Protein AF-A0A920TF04-F1 (afdb_monomer_lite)

Secondary structure (DSSP, 8-state):
---PPPP-PPPPPHHHHHS-EEEEEEESGGG--HHHHHHHHHHTTS-SS--HHHHHHHHS--S---SHHHHHHHHHHHHTT--SHHHHHHHHHHHHHHHHHTTEEEEEEE-PPPP-

pLDDT: mean 90.7, std 11.55, range [44.91, 98.69]

Sequence (116 aa):
MPTKQPFLAPTATPTIATMPKCNIHTHLEGSVRPSTYMELAVEHGIESKPSLDEVSIAMQVTGSENNLVDYLDKISYGYQVFLDKNSVQRIAYEAAEDAALDGVVYLELRAGPNHP

Radius of gyration: 15.41 Å; chains: 1; bounding box: 32×38×39 Å

Foldseek 3Di:
DPQFAFDDDDDDDPCQQQDADAAADAELLLQDDLVLLQVLCCVVVVDVHDDSVVSCVLQGDGVPDDDPVSNVSNSVSSCPSVPDDVSSVVSVVSSVVVCVSSNYPHDDYDYDDDDD

Structure (mmCIF, N/CA/C/O backbone):
data_AF-A0A920TF04-F1
#
_entry.id   AF-A0A920TF04-F1
#
loop_
_atom_site.group_PDB
_atom_site.id
_atom_site.type_symbol
_atom_site.label_atom_id
_atom_site.label_alt_id
_atom_site.label_comp_id
_atom_site.label_asym_id
_atom_site.label_entity_id
_atom_site.label_seq_id
_atom_site.pdbx_PDB_ins_code
_atom_site.Cartn_x
_atom_site.Cartn_y
_atom_site.Cartn_z
_atom_site.occupancy
_atom_site.B_iso_or_equiv
_atom_site.auth_seq_id
_atom_site.auth_comp_id
_atom_site.auth_asym_id
_atom_site.auth_atom_id
_atom_site.pdbx_PDB_model_num
ATOM 1 N N . MET A 1 1 ? 13.142 26.195 10.606 1.00 46.34 1 MET A N 1
ATOM 2 C CA . MET A 1 1 ? 13.815 25.077 9.907 1.00 46.34 1 MET A CA 1
ATOM 3 C C . MET A 1 1 ? 13.310 25.056 8.473 1.00 46.34 1 MET A C 1
ATOM 5 O O . MET A 1 1 ? 12.156 25.435 8.300 1.00 46.34 1 MET A O 1
ATOM 9 N N . PRO A 1 2 ? 14.120 24.706 7.459 1.00 49.09 2 PRO A N 1
ATOM 10 C CA . PRO A 1 2 ? 13.605 24.596 6.100 1.00 49.09 2 PRO A CA 1
ATOM 11 C C . PRO 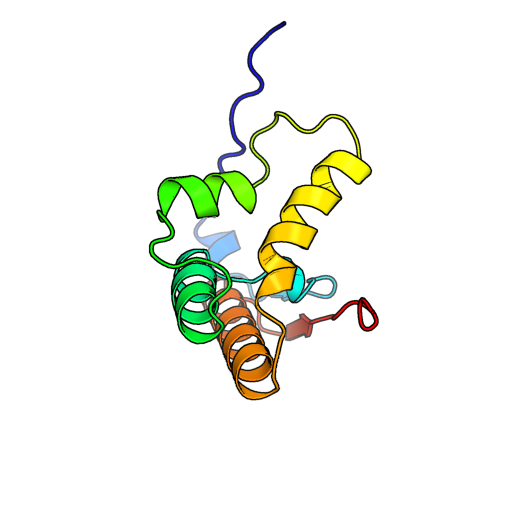A 1 2 ? 12.526 23.511 6.072 1.00 49.09 2 PRO A C 1
ATOM 13 O O . PRO A 1 2 ? 12.731 22.417 6.596 1.00 49.09 2 PRO A O 1
ATOM 16 N N . THR A 1 3 ? 11.364 23.839 5.517 1.00 56.03 3 THR A N 1
ATOM 17 C CA . THR A 1 3 ? 10.296 22.885 5.227 1.00 56.03 3 THR A CA 1
ATOM 18 C C . THR A 1 3 ? 10.876 21.809 4.316 1.00 56.03 3 THR A C 1
ATOM 20 O O . THR A 1 3 ? 11.258 22.094 3.181 1.00 56.03 3 THR A O 1
ATOM 23 N N . LYS A 1 4 ? 11.014 20.583 4.831 1.00 61.69 4 LYS A N 1
ATOM 24 C CA . LYS A 1 4 ? 11.398 19.433 4.010 1.00 61.69 4 LYS A CA 1
ATOM 25 C C . LYS A 1 4 ? 10.287 19.250 2.970 1.00 61.69 4 LYS A C 1
ATOM 27 O O . LYS A 1 4 ? 9.115 19.178 3.328 1.00 61.69 4 LYS A O 1
ATOM 32 N N . GLN A 1 5 ? 10.647 19.306 1.690 1.00 61.41 5 GLN A N 1
ATOM 33 C CA . GLN A 1 5 ? 9.687 19.125 0.605 1.00 61.41 5 GLN A CA 1
ATOM 34 C C . GLN A 1 5 ? 9.210 17.666 0.573 1.00 61.41 5 GLN A C 1
ATOM 36 O O . GLN A 1 5 ? 10.013 16.774 0.865 1.00 61.41 5 GLN A O 1
ATOM 41 N N . PRO A 1 6 ? 7.942 17.416 0.202 1.00 66.75 6 PRO A N 1
ATOM 42 C CA . PRO A 1 6 ? 7.455 16.060 0.001 1.00 66.75 6 PRO A CA 1
ATOM 43 C C . PRO A 1 6 ? 8.292 15.359 -1.070 1.00 66.75 6 PRO A C 1
ATOM 45 O O . PRO A 1 6 ? 8.715 15.975 -2.053 1.00 66.75 6 PRO A O 1
ATOM 48 N N . PHE A 1 7 ? 8.548 14.067 -0.871 1.00 71.69 7 PHE A N 1
ATOM 49 C CA . PHE A 1 7 ? 9.249 13.270 -1.867 1.00 71.69 7 PHE A CA 1
ATOM 50 C C . PHE A 1 7 ? 8.380 13.152 -3.123 1.00 71.69 7 PHE A C 1
ATOM 52 O O . PHE A 1 7 ? 7.266 12.636 -3.071 1.00 71.69 7 PHE A O 1
ATOM 59 N N . LEU A 1 8 ? 8.904 13.622 -4.253 1.00 73.62 8 LEU A N 1
ATOM 60 C CA . LEU A 1 8 ? 8.319 13.412 -5.571 1.00 73.62 8 LEU A CA 1
ATOM 61 C C . LEU A 1 8 ? 9.193 12.400 -6.304 1.00 73.62 8 LEU A C 1
ATOM 63 O O . LEU A 1 8 ? 10.360 12.679 -6.593 1.00 73.62 8 LEU A O 1
ATOM 67 N N . ALA A 1 9 ? 8.639 11.221 -6.585 1.00 76.62 9 ALA A N 1
ATOM 68 C CA . ALA A 1 9 ? 9.349 10.216 -7.357 1.00 76.62 9 ALA A CA 1
ATOM 69 C C . ALA A 1 9 ? 9.673 10.773 -8.759 1.00 76.62 9 ALA A C 1
ATOM 71 O O . ALA A 1 9 ? 8.802 11.372 -9.399 1.00 76.62 9 ALA A O 1
ATOM 72 N N . PRO A 1 10 ? 10.911 10.610 -9.258 1.00 84.69 10 PRO A N 1
ATOM 73 C CA . PRO A 1 10 ? 11.247 11.036 -10.608 1.00 84.69 10 PRO A CA 1
ATOM 74 C C . PRO A 1 10 ? 10.487 10.190 -11.634 1.00 84.69 10 PRO A C 1
ATOM 76 O O . PRO A 1 10 ? 10.311 8.985 -11.452 1.00 84.69 10 PRO A O 1
ATOM 79 N N . THR A 1 11 ? 10.082 10.798 -12.751 1.00 88.44 11 THR A N 1
ATOM 80 C CA . THR A 1 11 ? 9.511 10.045 -13.873 1.00 88.44 11 THR A CA 1
ATOM 81 C C . THR A 1 11 ? 10.546 9.058 -14.408 1.00 88.44 11 THR A C 1
ATOM 83 O O . THR A 1 11 ? 11.673 9.443 -14.734 1.00 88.44 11 THR A O 1
ATOM 86 N N . ALA A 1 12 ? 10.166 7.784 -14.514 1.00 87.56 12 ALA A N 1
ATOM 87 C CA . ALA A 1 12 ? 11.035 6.764 -15.078 1.00 87.56 12 ALA A CA 1
ATOM 88 C C . ALA A 1 12 ? 11.385 7.103 -16.535 1.00 87.56 12 ALA A C 1
ATOM 90 O O . ALA A 1 12 ? 10.525 7.47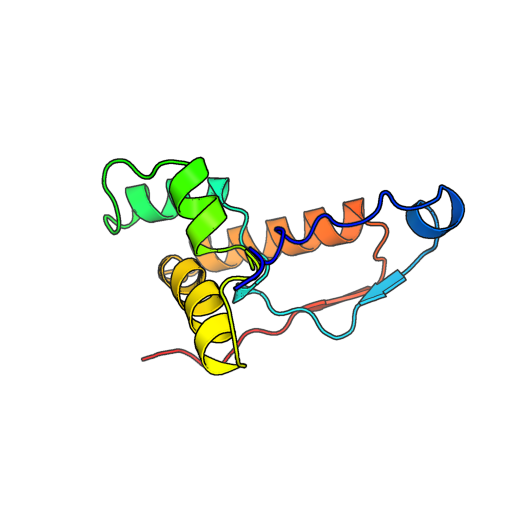1 -17.337 1.00 87.56 12 ALA A O 1
ATOM 91 N N . THR A 1 13 ? 12.658 6.953 -16.900 1.00 93.19 13 THR A N 1
ATOM 92 C CA . THR A 1 13 ? 13.057 7.034 -18.309 1.00 93.19 13 THR A CA 1
ATOM 93 C C . THR A 1 13 ? 12.446 5.860 -19.085 1.00 93.19 13 THR A C 1
ATOM 95 O O . THR A 1 13 ? 12.210 4.804 -18.490 1.00 93.19 13 THR A O 1
ATOM 98 N N . PRO A 1 14 ? 12.246 5.970 -20.414 1.00 91.88 14 PRO A N 1
ATOM 99 C CA . PRO A 1 14 ? 11.707 4.866 -21.216 1.00 91.88 14 PRO A CA 1
ATOM 100 C C . PRO A 1 14 ? 12.481 3.550 -21.040 1.00 91.88 14 PRO A C 1
ATOM 102 O O . PRO A 1 14 ? 11.888 2.473 -20.995 1.00 91.88 14 PRO A O 1
ATOM 105 N N . THR A 1 15 ? 13.804 3.639 -20.868 1.00 93.69 15 THR A N 1
ATOM 106 C CA . THR A 1 15 ? 14.669 2.488 -20.586 1.00 93.69 15 THR A CA 1
ATOM 107 C C . THR A 1 15 ? 14.333 1.829 -19.248 1.00 93.69 15 THR A C 1
ATOM 109 O O . THR A 1 15 ? 14.186 0.615 -19.199 1.00 93.69 15 THR A O 1
ATOM 112 N N . ILE A 1 16 ? 14.183 2.600 -18.164 1.00 92.50 16 ILE A N 1
ATOM 113 C CA . ILE A 1 16 ? 13.862 2.050 -16.835 1.00 92.50 16 ILE A CA 1
ATOM 114 C C . ILE A 1 16 ? 12.430 1.505 -16.784 1.00 92.50 16 ILE A C 1
ATOM 116 O O . ILE A 1 16 ? 12.197 0.447 -16.195 1.00 92.50 16 ILE A O 1
ATOM 120 N N . ALA A 1 17 ? 11.487 2.192 -17.434 1.00 88.88 17 ALA A N 1
ATOM 121 C CA . ALA A 1 17 ? 10.089 1.777 -17.499 1.00 88.88 17 ALA A CA 1
ATOM 122 C C . ALA A 1 17 ? 9.932 0.406 -18.181 1.00 88.88 17 ALA A C 1
ATOM 124 O O . ALA A 1 17 ? 9.215 -0.454 -17.683 1.00 88.88 17 ALA A O 1
ATOM 125 N N . THR A 1 18 ? 10.659 0.168 -19.277 1.00 90.12 18 THR A N 1
ATOM 126 C CA . THR A 1 18 ? 10.563 -1.079 -20.063 1.00 90.12 18 THR A CA 1
ATOM 127 C C . THR A 1 18 ? 11.521 -2.186 -19.617 1.00 90.12 18 THR A C 1
ATOM 129 O O . THR A 1 18 ? 11.403 -3.322 -20.076 1.00 90.12 18 THR A O 1
ATOM 132 N N . MET A 1 19 ? 12.470 -1.889 -18.725 1.00 95.44 19 MET A N 1
ATOM 133 C CA . MET A 1 19 ? 13.411 -2.883 -18.213 1.00 95.44 19 MET A CA 1
ATOM 134 C C . MET A 1 19 ? 12.674 -3.933 -17.363 1.00 95.44 19 MET A C 1
ATOM 136 O O . MET A 1 19 ? 11.957 -3.544 -16.436 1.00 95.44 19 MET A O 1
ATOM 140 N N . PRO A 1 20 ? 12.874 -5.243 -17.603 1.00 97.06 20 PRO A N 1
ATOM 141 C CA . PRO A 1 20 ? 12.347 -6.278 -16.720 1.00 97.06 20 PRO A CA 1
ATOM 142 C C . PRO A 1 20 ? 13.047 -6.192 -15.360 1.00 97.06 20 PRO A C 1
ATOM 144 O O . PRO A 1 20 ? 14.276 -6.257 -15.280 1.00 97.06 20 PRO A O 1
ATOM 147 N N . LYS A 1 21 ? 12.269 -6.020 -14.288 1.00 97.19 21 LYS A N 1
ATOM 148 C CA . LYS A 1 21 ? 12.789 -5.805 -12.929 1.00 97.19 21 LYS A CA 1
ATOM 149 C C . LYS A 1 21 ? 12.490 -6.979 -12.005 1.00 97.19 21 LYS A C 1
ATOM 151 O O . LYS A 1 21 ? 11.454 -7.629 -12.110 1.00 97.19 21 LYS A O 1
ATOM 156 N N . CYS A 1 22 ? 13.405 -7.215 -11.076 1.00 98.06 22 CYS A N 1
ATOM 157 C CA . CYS A 1 22 ? 13.245 -8.149 -9.971 1.00 98.06 22 CYS A CA 1
ATOM 158 C C . CYS A 1 22 ? 13.157 -7.329 -8.680 1.00 98.06 22 CYS A C 1
ATOM 160 O O . CYS A 1 22 ? 14.075 -6.562 -8.386 1.00 98.06 22 CYS A O 1
ATOM 162 N N . ASN A 1 23 ? 12.054 -7.454 -7.946 1.00 97.19 23 ASN A N 1
ATOM 163 C CA . ASN A 1 23 ? 11.836 -6.763 -6.683 1.00 97.19 23 ASN A CA 1
ATOM 164 C C . ASN A 1 23 ? 11.811 -7.786 -5.546 1.00 97.19 23 ASN A C 1
ATOM 166 O O . ASN A 1 23 ? 10.852 -8.535 -5.392 1.00 97.19 23 ASN A O 1
ATOM 170 N N . ILE A 1 24 ? 12.889 -7.809 -4.765 1.00 97.69 24 ILE A N 1
ATOM 171 C CA . ILE A 1 24 ? 13.117 -8.795 -3.699 1.00 97.69 24 ILE A CA 1
ATOM 172 C C . ILE A 1 24 ? 12.845 -8.241 -2.293 1.00 97.69 24 ILE A C 1
ATOM 174 O O . ILE A 1 24 ? 13.157 -8.878 -1.290 1.00 97.69 24 ILE A O 1
ATOM 178 N N . HIS A 1 25 ? 12.355 -7.003 -2.192 1.00 96.25 25 HIS A N 1
ATOM 179 C CA . HIS A 1 25 ? 12.137 -6.352 -0.906 1.00 96.25 25 HIS A CA 1
ATOM 180 C C . HIS A 1 25 ? 10.964 -5.382 -1.000 1.00 96.25 25 HIS A C 1
ATOM 182 O O . HIS A 1 25 ? 11.152 -4.175 -1.129 1.00 96.25 25 HIS A O 1
ATOM 188 N N . THR A 1 26 ? 9.745 -5.910 -0.903 1.00 94.81 26 THR A N 1
ATOM 189 C CA . THR A 1 26 ? 8.529 -5.090 -0.832 1.00 94.81 26 THR A CA 1
ATOM 190 C C . THR A 1 26 ? 7.649 -5.534 0.315 1.00 94.81 26 THR A C 1
ATOM 192 O O . THR A 1 26 ? 7.294 -6.706 0.411 1.00 94.81 26 THR A O 1
ATOM 195 N N . HIS A 1 27 ? 7.302 -4.580 1.175 1.00 94.56 27 HIS A N 1
ATOM 196 C CA . HIS A 1 27 ? 6.355 -4.772 2.264 1.00 94.56 27 HIS A CA 1
ATOM 197 C C . HIS A 1 27 ? 4.927 -4.623 1.748 1.00 94.56 27 HIS A C 1
ATOM 199 O O . HIS A 1 27 ? 4.594 -3.612 1.127 1.00 94.56 27 HIS A O 1
ATOM 205 N N . LEU A 1 28 ? 4.081 -5.607 2.038 1.00 95.25 28 LEU A N 1
ATOM 206 C CA . LEU A 1 28 ? 2.667 -5.568 1.682 1.00 95.25 28 LEU A CA 1
ATOM 207 C C . LEU A 1 28 ? 1.954 -4.393 2.370 1.00 95.25 28 LEU A C 1
ATOM 209 O O . LEU A 1 28 ? 1.153 -3.707 1.744 1.00 95.25 28 LEU A O 1
ATOM 213 N N . GLU A 1 29 ? 2.308 -4.107 3.624 1.00 92.75 29 GLU A N 1
ATOM 214 C CA . GLU A 1 29 ? 1.748 -3.012 4.430 1.00 92.75 29 GLU A CA 1
ATOM 215 C C . GLU A 1 29 ? 2.033 -1.637 3.820 1.00 92.75 29 GLU A C 1
ATOM 217 O O . GLU A 1 29 ? 1.220 -0.722 3.915 1.00 92.75 29 GLU A O 1
ATOM 222 N N . GLY A 1 30 ? 3.188 -1.502 3.165 1.00 92.69 30 GLY A N 1
ATOM 223 C CA . GLY A 1 30 ? 3.583 -0.290 2.450 1.00 92.69 30 GLY A CA 1
ATOM 224 C C . GLY A 1 30 ? 3.037 -0.202 1.023 1.00 92.69 30 GLY A C 1
ATOM 225 O O . GLY A 1 30 ? 3.341 0.766 0.336 1.00 92.69 30 GLY A O 1
ATOM 226 N N . SER A 1 31 ? 2.273 -1.201 0.567 1.00 95.25 31 SER A N 1
ATOM 227 C CA . SER A 1 31 ? 1.757 -1.295 -0.808 1.00 95.25 31 SER A CA 1
ATOM 228 C C . SER A 1 31 ? 0.248 -1.032 -0.903 1.00 95.25 31 SER A C 1
ATOM 230 O O . SER A 1 31 ? -0.363 -1.276 -1.939 1.00 95.25 31 SER A O 1
ATOM 232 N N . VAL A 1 32 ? -0.381 -0.557 0.177 1.00 97.19 32 VAL A N 1
ATOM 233 C CA . VAL A 1 32 ? -1.814 -0.239 0.188 1.00 97.19 32 VAL A CA 1
ATOM 234 C C . VAL A 1 32 ? -2.062 1.063 -0.570 1.00 97.19 32 VAL A C 1
ATOM 236 O O . VAL A 1 32 ? -1.513 2.110 -0.226 1.00 97.19 32 VAL A O 1
ATOM 239 N N . ARG A 1 33 ? -2.947 1.026 -1.570 1.00 97.62 33 ARG A N 1
ATOM 240 C CA . ARG A 1 33 ? -3.423 2.238 -2.248 1.00 97.62 33 ARG A CA 1
ATOM 241 C C . ARG A 1 33 ? -4.266 3.083 -1.275 1.00 97.62 33 ARG A C 1
ATOM 243 O O . ARG A 1 33 ? -5.158 2.524 -0.635 1.00 97.62 33 ARG A O 1
ATOM 250 N N . PRO A 1 34 ? -4.095 4.419 -1.210 1.00 96.81 34 PRO A N 1
ATOM 251 C CA . PRO A 1 34 ? -4.926 5.282 -0.363 1.00 96.81 34 PRO A CA 1
ATOM 252 C C . PRO A 1 34 ? -6.435 5.121 -0.604 1.00 96.81 34 PRO A C 1
ATOM 254 O O . PRO A 1 34 ? -7.221 5.101 0.338 1.00 96.81 34 PRO A O 1
ATOM 257 N N . SER A 1 35 ? -6.853 4.929 -1.860 1.00 97.88 35 SER A N 1
ATOM 258 C CA . SER A 1 35 ? -8.254 4.653 -2.206 1.00 97.88 35 SER A CA 1
ATOM 259 C C . SER A 1 35 ? -8.767 3.343 -1.609 1.00 97.88 35 SER A C 1
ATOM 261 O O . SER A 1 35 ? -9.869 3.300 -1.071 1.00 97.88 35 SER A O 1
ATOM 263 N N . THR A 1 36 ? -7.950 2.291 -1.655 1.00 98.31 36 THR A N 1
ATOM 264 C CA . THR A 1 36 ? -8.289 0.983 -1.087 1.00 98.31 36 THR A CA 1
ATOM 265 C C . THR A 1 36 ? -8.368 1.053 0.432 1.00 98.31 36 THR A C 1
ATOM 267 O O . THR A 1 36 ? -9.293 0.489 1.011 1.00 98.31 36 THR A O 1
ATOM 270 N N . TYR A 1 37 ? -7.464 1.802 1.076 1.00 98.06 37 TYR A N 1
ATOM 271 C CA . TYR A 1 37 ? -7.576 2.088 2.505 1.00 98.06 37 TYR A CA 1
ATOM 272 C C . TYR A 1 37 ? -8.924 2.739 2.832 1.00 98.06 37 TYR A C 1
ATOM 274 O O . TYR A 1 37 ? -9.619 2.250 3.711 1.00 98.06 37 TYR A O 1
ATOM 282 N N . MET A 1 38 ? -9.329 3.793 2.112 1.00 98.00 38 MET A N 1
ATOM 283 C CA . MET A 1 38 ? -10.597 4.485 2.385 1.00 98.00 38 MET A CA 1
ATOM 284 C C . MET A 1 38 ? -11.810 3.557 2.303 1.00 98.00 38 MET A C 1
ATOM 286 O O . MET A 1 38 ? -12.682 3.598 3.168 1.00 98.00 38 MET A O 1
ATOM 290 N N . GLU A 1 39 ? -11.874 2.730 1.260 1.00 98.12 39 GLU A N 1
ATOM 291 C CA . GLU A 1 39 ? -12.982 1.796 1.062 1.00 98.12 39 GLU A CA 1
ATOM 292 C C . GLU A 1 39 ? -13.055 0.769 2.196 1.00 98.12 39 GLU A C 1
ATOM 294 O O . GLU A 1 39 ? -14.115 0.591 2.797 1.00 98.12 39 GLU A O 1
ATOM 299 N N . LEU A 1 40 ? -11.918 0.159 2.541 1.00 98.19 40 LEU A N 1
ATOM 300 C CA . LEU A 1 40 ? -11.838 -0.821 3.623 1.00 98.19 40 LEU A CA 1
ATOM 301 C C . LEU A 1 40 ? -12.055 -0.182 5.002 1.00 98.19 40 LEU A C 1
ATOM 303 O O . LEU A 1 40 ? -12.657 -0.799 5.875 1.00 98.19 40 LEU A O 1
ATOM 307 N N . ALA A 1 41 ? -11.614 1.059 5.210 1.00 97.75 41 ALA A N 1
ATOM 308 C CA . ALA A 1 41 ? -11.818 1.788 6.459 1.00 97.75 41 ALA A CA 1
ATOM 309 C C . ALA A 1 41 ? -13.304 2.059 6.724 1.00 97.75 41 ALA A C 1
ATOM 311 O O . ALA A 1 41 ? -13.750 1.939 7.866 1.00 97.75 41 ALA A O 1
ATOM 312 N N . VAL A 1 42 ? -14.076 2.367 5.676 1.00 98.06 42 VAL A N 1
ATOM 313 C CA . VAL A 1 42 ? -15.536 2.511 5.768 1.00 98.06 42 VAL A CA 1
ATOM 314 C C . VAL A 1 42 ? -16.206 1.156 5.983 1.00 98.06 42 VAL A C 1
ATOM 316 O O . VAL A 1 42 ? -17.068 1.043 6.854 1.00 98.06 42 VAL A O 1
ATOM 319 N N . GLU A 1 43 ? -15.805 0.129 5.228 1.00 97.69 43 GLU A N 1
ATOM 320 C CA . GLU A 1 43 ? -16.348 -1.233 5.341 1.00 97.69 43 GLU A CA 1
ATOM 321 C C . GLU A 1 43 ? -16.173 -1.808 6.755 1.00 97.69 43 GLU 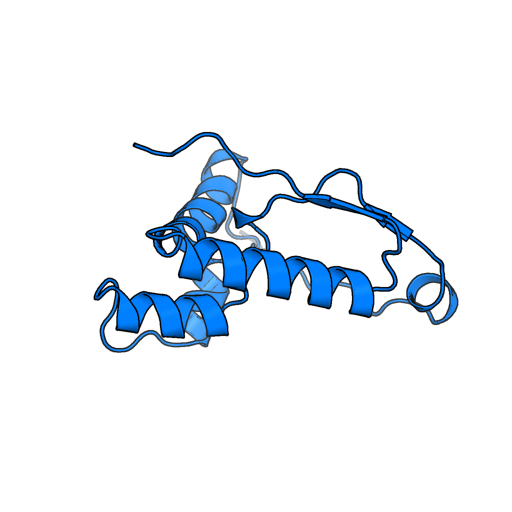A C 1
ATOM 323 O O . GLU A 1 43 ? -17.116 -2.360 7.325 1.00 97.69 43 GLU A O 1
ATOM 328 N N . HIS A 1 44 ? -14.999 -1.599 7.354 1.00 97.31 44 HIS A N 1
ATOM 329 C CA . HIS A 1 44 ? -14.649 -2.095 8.687 1.00 97.31 44 HIS A CA 1
ATOM 330 C C . HIS A 1 44 ? -15.048 -1.165 9.836 1.00 97.31 44 HIS A C 1
ATOM 332 O O . HIS A 1 44 ? -14.830 -1.495 11.002 1.00 97.31 44 HIS A O 1
ATOM 338 N N . GLY A 1 45 ? -15.631 0.000 9.541 1.00 97.00 45 GLY A N 1
ATOM 339 C CA . GLY A 1 45 ? -16.048 0.970 10.557 1.00 97.00 45 GLY A CA 1
ATOM 340 C C . GLY A 1 45 ? -14.894 1.656 11.302 1.00 97.00 45 GLY A C 1
ATOM 341 O O . GLY A 1 45 ? -15.098 2.131 12.418 1.00 97.00 45 GLY A O 1
ATOM 342 N N . ILE A 1 46 ? -13.702 1.715 10.700 1.00 96.31 46 ILE A N 1
ATOM 343 C CA . ILE A 1 46 ? -12.526 2.433 11.220 1.00 96.31 46 ILE A CA 1
ATOM 344 C C . ILE A 1 46 ? -12.748 3.944 11.081 1.00 96.31 46 ILE A C 1
ATOM 346 O O . ILE A 1 46 ? -12.596 4.697 12.041 1.00 96.31 46 ILE A O 1
ATOM 350 N N . GLU A 1 47 ? -13.179 4.379 9.894 1.00 95.00 47 GLU A N 1
ATOM 351 C CA . GLU A 1 47 ? -13.483 5.774 9.582 1.00 95.00 47 GLU A CA 1
ATOM 352 C C . GLU A 1 47 ? -14.794 5.866 8.796 1.00 95.00 47 GLU A C 1
ATOM 354 O O . GLU A 1 47 ? -15.036 5.104 7.868 1.00 95.00 47 GLU A O 1
ATOM 359 N N . SER A 1 48 ? -15.662 6.821 9.141 1.00 92.25 48 SER A N 1
ATOM 360 C CA . SER A 1 48 ? -16.977 6.935 8.483 1.00 92.25 48 SER A CA 1
ATOM 361 C C . SER A 1 48 ? -16.952 7.719 7.167 1.00 92.25 48 SER A C 1
ATOM 363 O O . SER A 1 48 ? -17.810 7.504 6.311 1.00 92.25 48 SER A O 1
ATOM 365 N N . LYS A 1 49 ? -16.014 8.664 7.023 1.00 92.75 49 LYS A N 1
ATOM 366 C CA . LYS A 1 49 ? -15.863 9.556 5.861 1.00 92.75 49 LYS A CA 1
ATOM 367 C C . LYS A 1 49 ? -14.391 9.966 5.681 1.00 92.75 49 LYS A C 1
ATOM 369 O O . LYS A 1 49 ? -14.086 11.144 5.870 1.00 92.75 49 LYS A O 1
ATOM 374 N N . PRO A 1 50 ? -13.488 9.020 5.373 1.00 93.38 50 PRO A N 1
ATOM 375 C CA . PRO A 1 50 ? -12.086 9.346 5.142 1.00 93.38 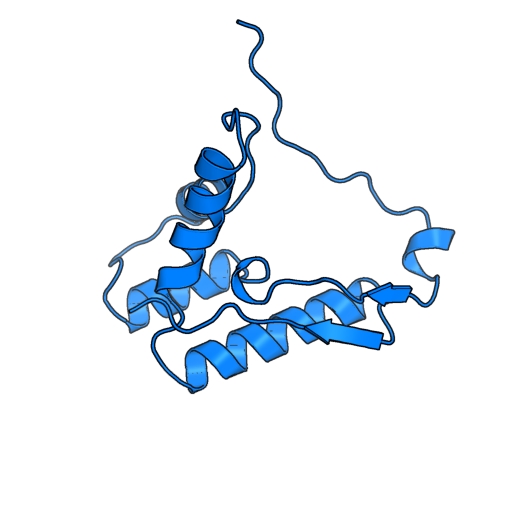50 PRO A CA 1
ATOM 376 C C . PRO A 1 50 ? -11.936 10.282 3.932 1.00 93.38 50 PRO A C 1
ATOM 378 O O . PRO A 1 50 ? -12.667 10.166 2.944 1.00 93.38 50 PRO A O 1
ATOM 381 N N . SER A 1 51 ? -10.983 11.211 4.005 1.00 96.00 51 SER A N 1
ATOM 382 C CA . SER A 1 51 ? -10.583 12.064 2.882 1.00 96.00 51 SER A CA 1
ATOM 383 C C . SER A 1 51 ? -9.350 11.488 2.196 1.00 96.00 51 SER A C 1
ATOM 385 O O . SER A 1 51 ? -8.378 11.137 2.863 1.00 96.00 51 SER A O 1
ATOM 387 N N . LEU A 1 52 ? -9.344 11.456 0.859 1.00 93.94 52 LEU A N 1
ATOM 388 C CA . LEU A 1 52 ? -8.199 10.946 0.100 1.00 93.94 52 LEU A CA 1
ATOM 389 C C . LEU A 1 52 ? -6.924 11.741 0.394 1.00 93.94 52 LEU A C 1
ATOM 391 O O . LEU A 1 52 ? -5.854 11.147 0.495 1.00 93.94 52 LEU A O 1
ATOM 395 N N . ASP A 1 53 ? -7.034 13.060 0.562 1.00 93.81 53 ASP A N 1
ATOM 396 C CA . ASP A 1 53 ? -5.889 13.924 0.860 1.00 93.81 53 ASP A CA 1
ATOM 397 C C . ASP A 1 53 ? -5.316 13.624 2.252 1.00 93.81 53 ASP A C 1
ATOM 399 O O . ASP A 1 53 ? -4.101 13.513 2.415 1.00 93.81 53 ASP A O 1
ATOM 403 N N . GLU A 1 54 ? -6.186 13.442 3.249 1.00 93.88 54 GLU A N 1
ATOM 404 C CA . GLU A 1 54 ? -5.783 13.150 4.631 1.00 93.88 54 GLU A CA 1
ATOM 405 C C . GLU A 1 54 ? -5.135 11.766 4.729 1.00 93.88 54 GLU A C 1
ATOM 407 O O . GLU A 1 54 ? -4.035 11.641 5.269 1.00 93.88 54 GLU A O 1
ATOM 412 N N . VAL A 1 55 ? -5.757 10.753 4.120 1.00 95.56 55 VAL A N 1
ATOM 413 C CA . VAL A 1 55 ? -5.225 9.384 4.050 1.00 95.56 55 VAL A CA 1
ATOM 414 C C . VAL A 1 55 ? -3.892 9.354 3.306 1.00 95.56 55 VAL A C 1
ATOM 416 O O . VAL A 1 55 ? -2.932 8.742 3.774 1.00 95.56 55 VAL A O 1
ATOM 419 N N . SER A 1 56 ? -3.784 10.060 2.177 1.00 92.94 56 SER A N 1
ATOM 420 C CA . SER A 1 56 ? -2.534 10.124 1.409 1.00 92.94 56 SER A CA 1
ATOM 421 C C . SER A 1 56 ? -1.406 10.746 2.233 1.00 92.94 56 SER A C 1
ATOM 423 O O . SER A 1 56 ? -0.294 10.226 2.237 1.00 92.94 56 SER A O 1
ATOM 425 N N . ILE A 1 57 ? -1.683 11.817 2.984 1.00 92.25 57 ILE A N 1
ATOM 426 C CA . ILE A 1 57 ? -0.705 12.429 3.896 1.00 92.25 57 ILE A CA 1
ATOM 427 C C . ILE A 1 57 ? -0.332 11.468 5.031 1.00 92.25 57 ILE A C 1
ATOM 429 O O . ILE A 1 57 ? 0.839 11.396 5.409 1.00 92.25 57 ILE A O 1
ATOM 433 N N . ALA A 1 58 ? -1.299 10.734 5.581 1.00 93.44 58 ALA A N 1
ATOM 434 C CA . ALA A 1 58 ? -1.077 9.802 6.681 1.00 93.44 58 ALA A CA 1
ATOM 435 C C . ALA A 1 58 ? -0.251 8.572 6.272 1.00 93.44 58 ALA A C 1
ATOM 437 O O . ALA A 1 58 ? 0.517 8.071 7.087 1.00 93.44 58 ALA A O 1
ATOM 438 N N . MET A 1 59 ? -0.347 8.124 5.018 1.00 93.38 59 MET A N 1
ATOM 439 C CA . MET A 1 59 ? 0.361 6.938 4.512 1.00 93.38 59 MET A CA 1
ATOM 440 C C . MET A 1 59 ? 1.685 7.258 3.803 1.00 93.38 59 MET A C 1
ATOM 442 O O . MET A 1 59 ? 2.556 6.396 3.705 1.00 93.38 59 MET A O 1
ATOM 446 N N . GLN A 1 60 ? 1.871 8.485 3.311 1.00 90.88 60 GLN A N 1
ATOM 447 C CA . GLN A 1 60 ? 3.054 8.880 2.544 1.00 90.88 60 GLN A CA 1
ATOM 448 C C . GLN A 1 60 ? 4.101 9.581 3.420 1.00 90.88 60 GLN A C 1
ATOM 450 O O . GLN A 1 60 ? 3.786 10.404 4.283 1.00 90.88 60 GLN A O 1
ATOM 455 N N . VAL A 1 61 ? 5.381 9.319 3.140 1.00 90.25 61 VAL A N 1
ATOM 456 C CA . VAL A 1 61 ? 6.496 10.115 3.678 1.00 90.25 61 VAL A CA 1
ATOM 457 C C . VAL A 1 61 ? 6.411 11.533 3.121 1.00 90.25 61 VAL A C 1
ATOM 459 O O . VAL A 1 61 ? 6.563 11.757 1.918 1.00 90.25 61 VAL A O 1
ATOM 462 N N . THR A 1 62 ? 6.198 12.498 4.009 1.00 88.31 62 THR A N 1
ATOM 463 C CA . THR A 1 62 ? 6.033 13.918 3.670 1.00 88.31 62 THR A CA 1
ATOM 464 C C . THR A 1 62 ? 7.300 14.731 3.911 1.00 88.31 62 THR A C 1
ATOM 466 O O . THR A 1 62 ? 7.351 15.914 3.585 1.00 88.31 62 THR A O 1
ATOM 469 N N . GLY A 1 63 ? 8.332 14.104 4.477 1.00 86.25 63 GLY A N 1
ATOM 470 C CA . GLY A 1 63 ? 9.557 14.767 4.896 1.00 86.25 63 GLY A CA 1
ATOM 471 C C . GLY A 1 63 ? 9.459 15.313 6.319 1.00 86.25 63 GLY A C 1
ATOM 472 O O . GLY A 1 63 ? 10.454 15.776 6.852 1.00 86.25 63 GLY A O 1
ATOM 473 N N . SER A 1 64 ? 8.315 15.235 6.995 1.00 86.62 64 SER A N 1
ATOM 474 C CA . SER A 1 64 ? 8.205 15.574 8.424 1.00 86.62 64 SER A CA 1
ATOM 475 C C . SER A 1 64 ? 8.945 14.589 9.331 1.00 86.62 64 SER A C 1
ATOM 477 O O . SER A 1 64 ? 9.309 14.937 10.453 1.00 86.62 64 SER A O 1
ATOM 479 N N . GLU A 1 65 ? 9.188 13.383 8.829 1.00 91.00 65 GLU A N 1
ATOM 480 C CA . GLU A 1 65 ? 9.762 12.260 9.554 1.00 91.00 65 GLU A CA 1
ATOM 481 C C . GLU A 1 65 ? 11.264 12.497 9.802 1.00 91.00 65 GLU A C 1
ATOM 483 O O . GLU A 1 65 ? 12.012 12.972 8.932 1.00 91.00 65 GLU A O 1
ATOM 488 N N . ASN A 1 66 ? 11.724 12.196 11.017 1.00 93.06 66 ASN A N 1
ATOM 489 C CA . ASN A 1 66 ? 13.096 12.456 11.464 1.00 93.06 66 ASN A CA 1
ATOM 490 C C . ASN A 1 66 ? 13.904 11.182 11.694 1.00 93.06 66 ASN A C 1
ATOM 492 O O . ASN A 1 66 ? 15.132 11.237 11.723 1.00 93.06 66 ASN A O 1
ATOM 496 N N . ASN A 1 67 ? 13.236 10.048 11.882 1.00 93.81 67 ASN A N 1
ATOM 497 C CA . ASN A 1 67 ? 13.864 8.774 12.197 1.00 93.81 67 ASN A CA 1
ATOM 498 C C . ASN A 1 67 ? 12.973 7.602 11.736 1.00 93.81 67 ASN A C 1
ATOM 500 O O . ASN A 1 67 ? 11.889 7.806 11.191 1.00 93.81 67 ASN A O 1
ATOM 504 N N . LEU A 1 68 ? 13.451 6.372 11.940 1.00 93.12 68 LEU A N 1
ATOM 505 C CA . LEU A 1 68 ? 12.735 5.154 11.552 1.00 93.12 68 LEU A CA 1
ATOM 506 C C . LEU A 1 68 ? 11.375 5.007 12.251 1.00 93.12 68 LEU A C 1
ATOM 508 O O . LEU A 1 68 ? 10.442 4.515 11.634 1.00 93.12 68 LEU A O 1
ATOM 512 N N . VAL A 1 69 ? 11.256 5.419 13.512 1.00 93.94 69 VAL A N 1
ATOM 513 C CA . VAL A 1 69 ? 10.002 5.315 14.269 1.00 93.94 69 VAL A CA 1
ATOM 514 C C . VAL A 1 69 ? 8.937 6.215 13.643 1.00 93.94 69 VAL A C 1
ATOM 516 O O . VAL A 1 69 ? 7.869 5.716 13.315 1.00 93.94 69 VAL A O 1
ATOM 519 N N . ASP A 1 70 ? 9.270 7.475 13.341 1.00 93.50 70 ASP A N 1
ATOM 520 C CA . ASP A 1 70 ? 8.355 8.400 12.649 1.00 93.50 70 ASP A CA 1
ATOM 521 C C . ASP A 1 70 ? 7.890 7.836 11.286 1.00 93.50 70 ASP A C 1
ATOM 523 O O . ASP A 1 70 ? 6.752 8.037 10.868 1.00 93.50 70 ASP A O 1
ATOM 527 N N . TYR A 1 71 ? 8.768 7.118 10.573 1.00 92.31 71 TYR A N 1
ATOM 528 C CA . TYR A 1 71 ? 8.409 6.428 9.328 1.00 92.31 71 TYR A CA 1
ATOM 529 C C . TYR A 1 71 ? 7.434 5.264 9.567 1.00 92.31 71 TYR A C 1
ATOM 531 O O . TYR A 1 71 ? 6.493 5.079 8.796 1.00 92.31 71 TYR A O 1
ATOM 539 N N . LEU A 1 72 ? 7.644 4.475 10.625 1.00 93.12 72 LEU A N 1
ATOM 540 C CA . LEU A 1 72 ? 6.787 3.333 10.947 1.00 93.12 72 LEU A CA 1
ATOM 541 C C . LEU A 1 72 ? 5.362 3.754 11.333 1.00 93.12 72 LEU A C 1
ATOM 543 O O . LEU A 1 72 ? 4.441 2.965 11.122 1.00 93.12 72 LEU A O 1
ATOM 547 N N . ASP A 1 73 ? 5.144 4.984 11.805 1.00 93.25 73 ASP A N 1
ATOM 548 C CA . ASP A 1 73 ? 3.793 5.518 12.035 1.00 93.25 73 ASP A CA 1
ATOM 549 C C . ASP A 1 73 ? 2.975 5.590 10.730 1.00 93.25 73 ASP A C 1
ATOM 551 O O . ASP A 1 73 ? 1.785 5.268 10.727 1.00 93.25 73 ASP A O 1
ATOM 555 N N . LYS A 1 74 ? 3.617 5.912 9.595 1.00 93.06 74 LYS A N 1
ATOM 556 C CA . LYS A 1 74 ? 2.972 5.927 8.265 1.00 93.06 74 LYS A CA 1
ATOM 557 C C . LYS A 1 74 ? 2.514 4.532 7.838 1.00 93.06 74 LYS A C 1
ATOM 559 O O . LYS A 1 74 ? 1.402 4.353 7.346 1.00 93.06 74 LYS A O 1
ATOM 564 N N . ILE A 1 75 ? 3.365 3.532 8.070 1.00 92.31 75 ILE A N 1
ATOM 565 C CA . ILE A 1 75 ? 3.053 2.124 7.788 1.00 92.31 75 ILE A CA 1
ATOM 566 C C . ILE A 1 75 ? 1.941 1.623 8.715 1.00 92.31 75 ILE A C 1
ATOM 568 O O . ILE A 1 75 ? 1.016 0.948 8.267 1.00 92.31 75 ILE A O 1
ATOM 572 N N . SER A 1 76 ? 1.998 1.996 9.995 1.00 92.06 76 SER A N 1
ATOM 573 C CA . SER A 1 76 ? 1.005 1.607 11.001 1.00 92.06 76 SER A CA 1
ATOM 574 C C . SER A 1 76 ? -0.388 2.151 10.680 1.00 92.06 76 SER A C 1
ATOM 576 O O . SER A 1 76 ? -1.376 1.478 10.961 1.00 92.06 76 SER A O 1
ATOM 578 N N . TYR A 1 77 ? -0.479 3.329 10.052 1.00 93.88 77 TYR A N 1
ATOM 579 C CA . TYR A 1 77 ? -1.749 3.868 9.566 1.00 93.88 77 TYR A CA 1
ATOM 580 C C . TYR A 1 77 ? -2.370 2.955 8.498 1.00 93.88 77 TYR A C 1
ATOM 582 O O . TYR A 1 77 ? -3.501 2.501 8.659 1.00 93.88 77 TYR A O 1
ATOM 590 N N . GLY A 1 78 ? -1.605 2.594 7.460 1.00 93.00 78 GLY A N 1
ATOM 591 C CA . GLY A 1 78 ? -2.066 1.679 6.407 1.00 93.00 78 GLY A CA 1
ATOM 592 C C . GLY A 1 78 ? -2.377 0.263 6.907 1.00 93.00 78 GLY A C 1
ATOM 593 O O . GLY A 1 78 ? -3.255 -0.404 6.365 1.00 93.00 78 GLY A O 1
ATOM 594 N N . TYR A 1 79 ? -1.714 -0.193 7.974 1.00 93.00 79 TYR A N 1
ATOM 595 C CA . TYR A 1 79 ? -1.925 -1.526 8.545 1.00 93.00 79 TYR A CA 1
ATOM 596 C C . TYR A 1 79 ? -3.344 -1.748 9.104 1.00 93.00 79 TYR A C 1
ATOM 598 O O . TYR A 1 79 ? -3.809 -2.884 9.190 1.00 93.00 79 TYR A O 1
ATOM 606 N N . GLN A 1 80 ? -4.070 -0.684 9.457 1.00 93.94 80 GLN A N 1
ATOM 607 C CA . GLN A 1 80 ? -5.376 -0.789 10.122 1.00 93.94 80 GLN A CA 1
ATOM 608 C C . GLN A 1 80 ? -6.441 -1.536 9.302 1.00 93.94 80 GLN A C 1
ATOM 610 O O . GLN A 1 80 ? -7.383 -2.064 9.884 1.00 93.94 80 GLN A O 1
ATOM 615 N N . VAL A 1 81 ? -6.293 -1.615 7.974 1.00 95.56 81 VAL A N 1
ATOM 616 C CA . VAL A 1 81 ? -7.260 -2.281 7.080 1.00 95.56 81 VAL A CA 1
ATOM 617 C C . VAL A 1 81 ? -6.960 -3.765 6.822 1.00 95.56 81 VAL A C 1
ATOM 619 O O . VAL A 1 81 ? -7.686 -4.425 6.082 1.00 95.56 81 VAL A O 1
ATOM 622 N N . PHE A 1 82 ? -5.929 -4.336 7.451 1.00 94.12 82 PHE A N 1
ATOM 623 C CA . PHE A 1 82 ? -5.579 -5.760 7.340 1.00 94.12 82 PHE A CA 1
ATOM 624 C C . PHE A 1 82 ? -6.395 -6.642 8.308 1.00 94.12 82 PHE A C 1
ATOM 626 O O . PHE A 1 82 ? -5.840 -7.437 9.066 1.00 94.12 82 PHE A O 1
ATOM 633 N N . LEU A 1 83 ? -7.724 -6.498 8.309 1.00 93.50 83 LEU A N 1
ATOM 634 C CA . LEU A 1 83 ? -8.600 -7.112 9.322 1.00 93.50 83 LEU A CA 1
ATOM 635 C C . LEU A 1 83 ? -9.140 -8.496 8.946 1.00 93.50 83 LEU A C 1
ATOM 637 O O . LEU A 1 83 ? -9.465 -9.297 9.824 1.00 93.50 83 LEU A O 1
ATOM 641 N N . ASP A 1 84 ? -9.216 -8.810 7.654 1.00 94.88 84 ASP A N 1
ATOM 642 C CA . ASP A 1 84 ? -9.696 -10.105 7.182 1.00 94.88 84 ASP A CA 1
ATOM 643 C C . ASP A 1 84 ? -8.971 -10.596 5.923 1.00 94.88 84 ASP A C 1
ATOM 645 O O . ASP A 1 84 ? -8.183 -9.896 5.285 1.00 94.88 84 ASP A O 1
ATOM 649 N N . LYS A 1 85 ? -9.261 -11.846 5.551 1.00 95.00 85 LYS A N 1
ATOM 650 C CA . LYS A 1 85 ? -8.640 -12.510 4.400 1.00 95.00 85 LYS A CA 1
ATOM 651 C C . LYS A 1 85 ? -8.963 -11.840 3.065 1.00 95.00 85 LYS A C 1
ATOM 653 O O . LYS A 1 85 ? -8.104 -11.854 2.190 1.00 95.00 85 LYS A O 1
ATOM 658 N N . ASN A 1 86 ? -10.162 -11.285 2.895 1.00 97.38 86 ASN A N 1
ATOM 659 C CA . ASN A 1 86 ? -10.565 -10.639 1.646 1.00 97.38 86 ASN A CA 1
ATOM 660 C C . ASN A 1 86 ? -9.803 -9.325 1.457 1.00 97.38 86 ASN A C 1
ATOM 662 O O . ASN A 1 86 ? -9.315 -9.054 0.363 1.00 97.38 86 ASN A O 1
ATOM 666 N N . SER A 1 87 ? -9.633 -8.565 2.539 1.00 96.75 87 SER A N 1
ATOM 667 C CA . SER A 1 87 ? -8.856 -7.329 2.582 1.00 96.75 87 SER A CA 1
ATOM 668 C C . SER A 1 87 ? -7.392 -7.609 2.238 1.00 96.75 87 SER A C 1
ATOM 670 O O . SER A 1 87 ? -6.846 -7.014 1.312 1.00 96.75 87 SER A O 1
ATOM 672 N N . VAL A 1 88 ? -6.783 -8.609 2.889 1.00 95.88 88 VAL A N 1
ATOM 673 C CA . VAL A 1 88 ? -5.408 -9.049 2.590 1.00 95.88 88 VAL A CA 1
ATOM 674 C C . VAL A 1 88 ? -5.271 -9.508 1.135 1.00 95.88 88 VAL A C 1
ATOM 676 O O . VAL A 1 88 ? -4.318 -9.130 0.457 1.00 95.88 88 VAL A O 1
ATOM 679 N N . GLN A 1 89 ? -6.217 -10.308 0.635 1.00 97.31 89 GLN A N 1
ATOM 680 C CA . GLN A 1 89 ? -6.195 -10.806 -0.741 1.00 97.31 89 GLN A CA 1
ATOM 681 C C . GLN A 1 89 ? -6.296 -9.667 -1.758 1.00 97.31 89 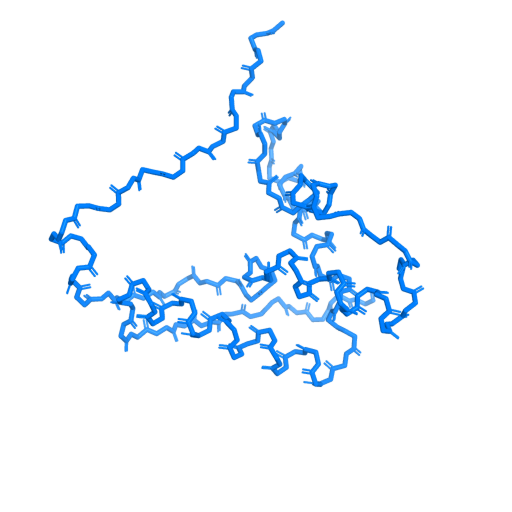GLN A C 1
ATOM 683 O O . GLN A 1 89 ? -5.551 -9.667 -2.738 1.00 97.31 89 GLN A O 1
ATOM 688 N N . ARG A 1 90 ? -7.190 -8.701 -1.527 1.00 98.31 90 ARG A N 1
ATOM 689 C CA . ARG A 1 90 ? -7.337 -7.518 -2.376 1.00 98.31 90 ARG A CA 1
ATOM 690 C C . ARG A 1 90 ? -6.040 -6.716 -2.413 1.00 98.31 90 ARG A C 1
ATOM 692 O O . ARG A 1 90 ? -5.528 -6.458 -3.495 1.00 98.31 90 ARG A O 1
ATOM 699 N N . ILE A 1 91 ? -5.482 -6.388 -1.250 1.00 97.88 91 ILE A N 1
ATOM 700 C CA . ILE A 1 91 ? -4.249 -5.597 -1.151 1.00 97.88 91 ILE A CA 1
ATOM 701 C C . ILE A 1 91 ? -3.078 -6.325 -1.828 1.00 97.88 91 ILE A C 1
ATOM 703 O O . ILE A 1 91 ? -2.324 -5.713 -2.576 1.00 97.88 91 ILE A O 1
ATOM 707 N N . ALA A 1 92 ? -2.937 -7.638 -1.625 1.00 97.25 92 ALA A N 1
ATOM 708 C CA . ALA A 1 92 ? -1.884 -8.424 -2.271 1.00 97.25 92 ALA A CA 1
ATOM 709 C C . ALA A 1 92 ? -2.033 -8.473 -3.797 1.00 97.25 92 ALA A C 1
ATOM 711 O O . ALA A 1 92 ? -1.033 -8.417 -4.513 1.00 97.25 92 ALA A O 1
ATOM 712 N N . TYR A 1 93 ? -3.269 -8.559 -4.296 1.00 98.38 93 TYR A N 1
ATOM 713 C CA . TYR A 1 93 ? -3.546 -8.498 -5.726 1.00 98.38 93 TYR A CA 1
ATOM 714 C C . TYR A 1 93 ? -3.171 -7.129 -6.307 1.00 98.38 93 TYR A C 1
ATOM 716 O O . TYR A 1 93 ? -2.447 -7.067 -7.296 1.00 98.38 93 TYR A O 1
ATOM 724 N N . GLU A 1 94 ? -3.613 -6.041 -5.671 1.00 98.69 94 GLU A N 1
ATOM 725 C CA . GLU A 1 94 ? -3.317 -4.670 -6.103 1.00 98.69 94 GLU A CA 1
ATOM 726 C C . GLU A 1 94 ? -1.810 -4.375 -6.074 1.00 98.69 94 GLU A C 1
ATOM 728 O O . GLU A 1 94 ? -1.277 -3.822 -7.031 1.00 98.69 94 GLU A O 1
ATOM 733 N N . ALA A 1 95 ? -1.092 -4.836 -5.046 1.00 98.00 95 ALA A N 1
ATOM 734 C CA . ALA A 1 95 ? 0.362 -4.699 -4.966 1.00 98.00 95 ALA A CA 1
ATOM 735 C C . ALA A 1 95 ? 1.089 -5.434 -6.110 1.00 98.00 95 ALA A C 1
ATOM 737 O O . ALA A 1 95 ? 2.073 -4.931 -6.656 1.00 98.00 95 ALA A O 1
ATOM 738 N N . ALA A 1 96 ? 0.614 -6.625 -6.492 1.00 98.06 96 ALA A N 1
ATOM 739 C CA . ALA A 1 96 ? 1.162 -7.361 -7.630 1.00 98.06 96 ALA A CA 1
ATOM 740 C C . ALA A 1 96 ? 0.820 -6.691 -8.974 1.00 98.06 96 ALA A C 1
ATOM 742 O O . ALA A 1 96 ? 1.661 -6.670 -9.873 1.00 98.06 96 ALA A O 1
ATOM 743 N N . GLU A 1 97 ? -0.388 -6.134 -9.104 1.00 98.38 97 GLU A N 1
ATOM 744 C CA . GLU A 1 97 ? -0.820 -5.349 -10.265 1.00 98.38 97 GLU A CA 1
ATOM 745 C C . GLU A 1 97 ? 0.062 -4.108 -10.456 1.00 98.38 97 GLU A C 1
ATOM 747 O O . GLU A 1 97 ? 0.599 -3.908 -11.546 1.00 98.38 97 GLU A O 1
ATOM 752 N N . ASP A 1 98 ? 0.286 -3.331 -9.394 1.00 97.25 98 ASP A N 1
ATOM 753 C CA . ASP A 1 98 ? 1.131 -2.132 -9.432 1.00 97.25 98 ASP A CA 1
ATOM 754 C C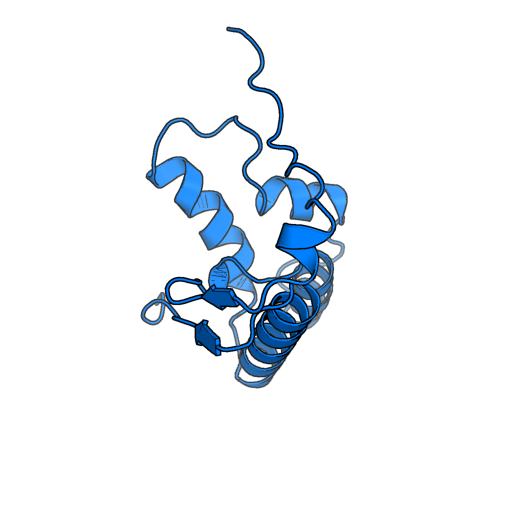 . ASP A 1 98 ? 2.585 -2.479 -9.777 1.00 97.25 98 ASP A C 1
ATOM 756 O O . ASP A 1 98 ? 3.186 -1.861 -10.656 1.00 97.25 98 ASP A O 1
ATOM 760 N N . ALA A 1 99 ? 3.134 -3.543 -9.181 1.00 96.50 99 ALA A N 1
ATOM 761 C CA . ALA A 1 99 ? 4.473 -4.014 -9.522 1.00 96.50 99 ALA A CA 1
ATOM 762 C C . ALA A 1 99 ? 4.586 -4.417 -11.006 1.00 96.50 99 ALA A C 1
ATOM 764 O O . ALA A 1 99 ? 5.577 -4.093 -11.669 1.00 96.50 99 ALA A O 1
ATOM 765 N N . ALA A 1 100 ? 3.579 -5.106 -11.551 1.00 96.00 100 ALA A N 1
ATOM 766 C CA . ALA A 1 100 ? 3.561 -5.490 -12.959 1.00 96.00 100 ALA A CA 1
ATOM 767 C C . ALA A 1 100 ? 3.480 -4.267 -13.890 1.00 96.00 100 ALA A C 1
ATOM 769 O O . ALA A 1 100 ? 4.197 -4.226 -14.894 1.00 96.00 100 ALA A O 1
ATOM 770 N N . LEU A 1 101 ? 2.668 -3.260 -13.544 1.00 94.00 101 LEU A N 1
ATOM 771 C CA . LEU A 1 101 ? 2.582 -1.987 -14.273 1.00 94.00 101 LEU A CA 1
ATOM 772 C C . LEU A 1 101 ? 3.910 -1.221 -14.257 1.00 94.00 101 LEU A C 1
ATOM 774 O O . LEU A 1 101 ? 4.284 -0.619 -15.265 1.00 94.00 101 LEU A O 1
ATOM 778 N N . ASP A 1 102 ? 4.665 -1.329 -13.166 1.00 92.44 102 ASP A N 1
ATOM 779 C CA . ASP A 1 102 ? 6.017 -0.786 -13.065 1.00 92.44 102 ASP A CA 1
ATOM 780 C C . ASP A 1 102 ? 7.059 -1.605 -13.843 1.00 92.44 102 ASP A C 1
ATOM 782 O O . ASP A 1 102 ? 8.211 -1.188 -13.939 1.00 92.44 102 ASP A O 1
ATOM 786 N N . GLY A 1 103 ? 6.708 -2.750 -14.438 1.00 94.19 103 GLY A N 1
ATOM 787 C CA . GLY A 1 103 ? 7.613 -3.616 -15.206 1.00 94.19 103 GLY A CA 1
ATOM 788 C C . GLY A 1 103 ? 8.418 -4.599 -14.347 1.00 94.19 103 GLY A C 1
ATOM 789 O O . GLY A 1 103 ? 9.492 -5.058 -14.755 1.00 94.19 103 GLY A O 1
ATOM 790 N N . VAL A 1 104 ? 7.942 -4.904 -13.139 1.00 96.94 104 VAL A N 1
ATOM 791 C CA . VAL A 1 104 ? 8.471 -5.981 -12.296 1.00 96.94 104 VAL A CA 1
ATOM 792 C C . VAL A 1 104 ? 7.968 -7.324 -12.824 1.00 96.94 104 VAL A C 1
ATOM 794 O O . VAL A 1 104 ? 6.770 -7.553 -12.945 1.00 96.94 104 VAL A O 1
ATOM 797 N N . VAL A 1 105 ? 8.896 -8.229 -13.134 1.00 97.75 105 VAL A N 1
ATOM 798 C CA . VAL A 1 105 ? 8.605 -9.581 -13.648 1.00 97.75 105 VAL A CA 1
ATOM 799 C C . VAL A 1 105 ? 8.782 -10.670 -12.588 1.00 97.75 105 VAL A C 1
ATOM 801 O O . VAL A 1 105 ? 8.377 -11.810 -12.793 1.00 97.75 105 VAL A O 1
ATOM 804 N N . TYR A 1 106 ? 9.396 -10.323 -11.456 1.00 98.19 106 TYR A N 1
ATOM 805 C CA . TYR A 1 106 ? 9.546 -11.186 -10.291 1.00 98.19 106 TYR A CA 1
ATOM 806 C C . TYR A 1 106 ? 9.422 -10.341 -9.025 1.00 98.19 106 TYR A C 1
ATOM 808 O O . TYR A 1 106 ? 10.157 -9.363 -8.867 1.00 98.19 106 TYR A O 1
ATOM 816 N N . LEU A 1 107 ? 8.497 -10.717 -8.146 1.00 97.94 107 LEU A N 1
ATOM 817 C CA . LEU A 1 107 ? 8.157 -9.980 -6.935 1.00 97.94 107 LEU A CA 1
ATOM 818 C C . LEU A 1 107 ? 8.189 -10.914 -5.721 1.00 97.94 107 LEU A C 1
ATOM 820 O O . LEU A 1 107 ? 7.431 -11.881 -5.662 1.00 97.94 107 LEU A O 1
ATOM 824 N N . GLU A 1 108 ? 9.016 -10.583 -4.733 1.00 97.75 108 GLU A N 1
ATOM 825 C CA . GLU A 1 108 ? 8.943 -11.144 -3.383 1.00 97.75 108 GLU A CA 1
ATOM 826 C C . GLU A 1 108 ? 8.238 -10.141 -2.471 1.00 97.75 108 GLU A C 1
ATOM 828 O O . GLU A 1 108 ? 8.831 -9.186 -1.959 1.00 97.75 108 GLU A O 1
ATOM 833 N N . LEU A 1 109 ? 6.939 -10.370 -2.283 1.00 94.94 109 LEU A N 1
ATOM 834 C CA . LEU A 1 109 ? 6.146 -9.673 -1.280 1.00 94.94 109 LEU A CA 1
ATOM 835 C C . LEU A 1 109 ? 6.396 -10.287 0.092 1.00 94.94 109 LEU A C 1
ATOM 837 O O . LEU A 1 109 ? 6.339 -11.505 0.270 1.00 94.94 109 LEU A O 1
ATOM 841 N N . ARG A 1 110 ? 6.621 -9.424 1.078 1.00 94.56 110 ARG A N 1
ATOM 842 C CA . ARG A 1 110 ? 6.720 -9.810 2.481 1.00 94.56 110 ARG A CA 1
ATOM 843 C C . ARG A 1 110 ? 5.640 -9.119 3.292 1.00 94.56 110 ARG A C 1
ATOM 845 O O . ARG A 1 110 ? 5.354 -7.948 3.070 1.00 94.56 110 ARG A O 1
ATOM 852 N N . ALA A 1 111 ? 5.092 -9.848 4.249 1.00 88.19 111 ALA A N 1
ATOM 853 C CA . ALA A 1 111 ? 4.242 -9.297 5.289 1.00 88.19 111 ALA A CA 1
ATOM 854 C C . ALA A 1 111 ? 4.987 -9.379 6.625 1.00 88.19 111 ALA A C 1
ATOM 856 O O . ALA A 1 111 ? 5.767 -10.312 6.863 1.00 88.19 111 ALA A O 1
ATOM 857 N N . GLY A 1 112 ? 4.777 -8.385 7.477 1.00 78.56 112 GLY A N 1
ATOM 858 C CA . GLY A 1 112 ? 5.179 -8.416 8.870 1.00 78.56 112 GLY A CA 1
ATOM 859 C C . GLY A 1 112 ? 4.445 -9.523 9.637 1.00 78.56 112 GLY A C 1
ATOM 860 O O . GLY A 1 112 ? 3.411 -10.026 9.193 1.00 78.56 112 GLY A O 1
ATOM 861 N N . PRO A 1 113 ? 4.981 -9.950 10.791 1.00 66.75 113 PRO A N 1
ATOM 862 C CA . PRO A 1 113 ? 4.237 -10.821 11.694 1.00 66.75 113 PRO A CA 1
ATOM 863 C C . PRO A 1 113 ? 2.948 -10.121 12.142 1.00 66.75 113 PRO A C 1
ATOM 865 O O . PRO A 1 113 ? 2.922 -8.894 12.221 1.00 66.75 113 PRO A O 1
ATOM 868 N N . ASN A 1 114 ? 1.909 -10.898 12.471 1.00 61.97 114 ASN A N 1
ATOM 869 C CA . ASN A 1 114 ? 0.651 -10.357 12.988 1.00 61.97 114 ASN A CA 1
ATOM 870 C C . ASN A 1 114 ? 0.931 -9.324 14.089 1.00 61.97 114 ASN A C 1
ATOM 872 O O . ASN A 1 114 ? 1.497 -9.668 15.131 1.00 61.97 114 ASN A O 1
ATOM 876 N N . HIS A 1 115 ? 0.519 -8.079 13.860 1.00 54.75 115 HIS A N 1
ATOM 877 C CA . HIS A 1 115 ? 0.363 -7.115 14.939 1.00 54.75 115 HIS A CA 1
ATOM 878 C C . HIS A 1 115 ? -0.820 -7.586 15.810 1.00 54.75 115 HIS A C 1
ATOM 880 O O . HIS A 1 115 ? -1.883 -7.860 15.247 1.00 54.75 115 HIS A O 1
ATOM 886 N N . PRO A 1 116 ? -0.624 -7.793 17.125 1.00 44.91 116 PRO A N 1
ATOM 887 C CA . PRO A 1 116 ? -1.689 -8.206 18.037 1.00 44.91 116 PRO A CA 1
ATOM 888 C C . PRO A 1 116 ? -2.789 -7.151 18.178 1.00 44.91 116 PRO A C 1
ATOM 890 O O . PRO A 1 116 ? -2.485 -5.950 17.989 1.00 44.91 116 PRO A O 1
#